Protein AF-A0A3D2UYL8-F1 (afdb_monomer)

Secondary structure (DSSP, 8-state):
--PPP------EEETTTTEEHHHHHHHHHHHT--SHHHHHHHH-TTSSS-TTHHHHHHHHHHHHHHHHHHHHHHHHHHHHHTTTTSSTTTTTS--

Sequence (95 aa):
MNLPPTIETDEVICQCYQVNESTIRSTIAAEKLNDIDSVTEACEAGGGCHSCHILIQLFIDQHQEKTTAMEDLVHDHAQKVKKKGILSRFFKKFH

Mean predicted aligned error: 11.76 Å

Structure (mmCIF, N/CA/C/O backbone):
data_AF-A0A3D2UYL8-F1
#
_entry.id   AF-A0A3D2UYL8-F1
#
loop_
_atom_site.group_PDB
_atom_site.id
_atom_site.type_symbol
_atom_site.label_atom_id
_atom_site.label_alt_id
_atom_site.label_comp_id
_atom_site.label_asym_id
_atom_site.label_entity_id
_atom_site.label_seq_id
_atom_site.pdbx_PDB_ins_code
_atom_site.Cartn_x
_atom_site.Cartn_y
_atom_site.Cartn_z
_atom_site.occupancy
_atom_site.B_iso_or_equiv
_atom_site.auth_seq_id
_atom_site.auth_comp_id
_atom_site.auth_asym_id
_atom_site.auth_atom_id
_atom_site.pdbx_PDB_model_num
ATOM 1 N N . MET A 1 1 ? -0.940 -33.987 13.567 1.00 53.59 1 MET A N 1
ATOM 2 C CA . MET A 1 1 ? 0.056 -33.354 12.678 1.00 53.59 1 MET A CA 1
ATOM 3 C C . MET A 1 1 ? 0.585 -32.142 13.415 1.00 53.59 1 MET A C 1
ATOM 5 O O . MET A 1 1 ? -0.233 -31.393 13.929 1.00 53.59 1 MET A O 1
ATOM 9 N N . ASN A 1 2 ? 1.902 -32.011 13.564 1.00 64.31 2 ASN A N 1
ATOM 10 C CA . ASN A 1 2 ? 2.500 -30.850 14.221 1.00 64.31 2 ASN A CA 1
ATOM 11 C C . ASN A 1 2 ? 2.695 -29.775 13.145 1.00 64.31 2 ASN A C 1
ATOM 13 O O . ASN A 1 2 ? 3.433 -30.011 12.190 1.00 64.31 2 ASN A O 1
ATOM 17 N N . LEU A 1 3 ? 1.964 -28.665 13.245 1.00 68.75 3 LEU A N 1
ATOM 18 C CA . LEU A 1 3 ? 2.103 -27.531 12.334 1.00 68.75 3 LEU A CA 1
ATOM 19 C C . LEU A 1 3 ? 3.409 -26.799 12.699 1.00 68.75 3 LEU A C 1
ATOM 21 O O . LEU A 1 3 ? 3.598 -26.501 13.881 1.00 68.75 3 LEU A O 1
ATOM 25 N N . PRO A 1 4 ? 4.332 -26.551 11.751 1.00 76.44 4 PRO A N 1
ATOM 26 C CA . PRO A 1 4 ? 5.532 -25.779 12.043 1.00 76.44 4 PRO A CA 1
ATOM 27 C C . PRO A 1 4 ? 5.155 -24.360 12.501 1.00 76.44 4 PRO A C 1
ATOM 29 O O . PRO A 1 4 ? 4.122 -23.839 12.073 1.00 76.44 4 PRO A O 1
ATOM 32 N N . PRO A 1 5 ? 5.967 -23.731 13.370 1.00 69.75 5 PRO A N 1
ATOM 33 C CA . PRO A 1 5 ? 5.727 -22.358 13.792 1.00 69.75 5 PRO A CA 1
ATOM 34 C C . PRO A 1 5 ? 5.726 -21.439 12.565 1.00 69.75 5 PRO A C 1
ATOM 36 O O . PRO A 1 5 ? 6.662 -21.463 11.765 1.00 69.75 5 PRO A O 1
ATOM 39 N N . THR A 1 6 ? 4.666 -20.646 12.408 1.00 64.56 6 THR A N 1
ATOM 40 C CA . THR A 1 6 ? 4.570 -19.616 11.372 1.00 64.56 6 THR A CA 1
ATOM 41 C C . THR A 1 6 ? 5.543 -18.499 11.727 1.00 64.56 6 THR A C 1
ATOM 43 O O . THR A 1 6 ? 5.296 -17.724 12.648 1.00 64.56 6 THR A O 1
ATOM 46 N N . ILE A 1 7 ? 6.684 -18.447 11.042 1.00 71.00 7 ILE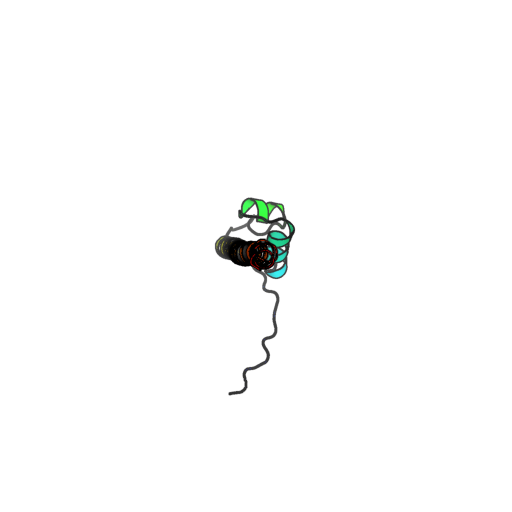 A N 1
ATOM 47 C CA . ILE A 1 7 ? 7.553 -17.272 11.091 1.00 71.00 7 ILE A CA 1
ATOM 48 C C . ILE A 1 7 ? 6.813 -16.178 10.321 1.00 71.00 7 ILE A C 1
ATOM 50 O O . ILE A 1 7 ? 6.649 -16.291 9.109 1.00 71.00 7 ILE A O 1
ATOM 54 N N . GLU A 1 8 ? 6.319 -15.160 11.026 1.00 69.50 8 GLU A N 1
ATOM 55 C CA . GLU A 1 8 ? 5.738 -13.967 10.407 1.00 69.50 8 GLU A CA 1
ATOM 56 C C . GLU A 1 8 ? 6.875 -13.159 9.769 1.00 69.50 8 GLU A C 1
ATOM 58 O O . GLU A 1 8 ? 7.557 -12.371 10.422 1.00 69.50 8 GLU A O 1
ATOM 63 N N . THR A 1 9 ? 7.156 -13.431 8.497 1.00 79.00 9 THR A N 1
ATOM 64 C CA . THR A 1 9 ? 8.079 -12.633 7.689 1.00 79.00 9 THR A CA 1
ATOM 65 C C . THR A 1 9 ? 7.328 -11.436 7.120 1.00 79.00 9 THR A C 1
ATOM 67 O O . THR A 1 9 ? 6.317 -11.627 6.451 1.00 79.00 9 THR A O 1
ATOM 70 N N . ASP A 1 10 ? 7.823 -10.222 7.364 1.00 93.69 10 ASP A N 1
ATOM 71 C CA . ASP A 1 10 ? 7.273 -9.000 6.769 1.00 93.69 10 ASP A CA 1
ATOM 72 C C . ASP A 1 10 ? 7.618 -8.949 5.272 1.00 93.69 10 ASP A C 1
ATOM 74 O O . ASP A 1 10 ? 8.784 -8.800 4.896 1.00 93.69 10 ASP A O 1
ATOM 78 N N . GLU A 1 11 ? 6.616 -9.168 4.422 1.00 95.88 11 GLU A N 1
ATOM 79 C CA . GLU A 1 11 ? 6.784 -9.331 2.978 1.00 95.88 11 GLU A CA 1
ATOM 80 C C . GLU A 1 11 ? 6.916 -7.980 2.261 1.00 95.88 11 GLU A C 1
ATOM 82 O O . GLU A 1 11 ? 6.188 -7.029 2.551 1.00 95.88 11 GLU A O 1
ATOM 87 N N . VAL A 1 12 ? 7.821 -7.905 1.278 1.00 98.06 12 VAL A N 1
ATOM 88 C CA . VAL A 1 12 ? 7.936 -6.752 0.372 1.00 98.06 12 VAL A CA 1
ATOM 89 C C . VAL A 1 12 ? 6.781 -6.785 -0.626 1.00 98.06 12 VAL A C 1
ATOM 91 O O . VAL A 1 12 ? 6.754 -7.620 -1.532 1.00 98.06 12 VAL A O 1
ATOM 94 N N . ILE A 1 13 ? 5.859 -5.833 -0.505 1.00 98.44 13 ILE A N 1
ATOM 95 C CA . ILE A 1 13 ? 4.682 -5.725 -1.373 1.00 98.44 13 ILE A CA 1
ATOM 96 C C . ILE A 1 13 ? 4.981 -4.861 -2.599 1.00 98.44 13 ILE A C 1
ATOM 98 O O . ILE A 1 13 ? 4.617 -5.218 -3.720 1.00 98.44 13 ILE A O 1
ATOM 102 N N . CYS A 1 14 ? 5.672 -3.731 -2.423 1.00 98.69 14 CYS A N 1
ATOM 103 C CA . CYS A 1 14 ? 6.079 -2.876 -3.536 1.00 98.69 14 CYS A CA 1
ATOM 104 C C . CYS A 1 14 ? 7.549 -3.113 -3.890 1.00 98.69 14 CYS A C 1
ATOM 106 O O . CYS A 1 14 ? 8.435 -2.519 -3.286 1.00 98.69 14 CYS A O 1
ATOM 108 N N . GLN A 1 15 ? 7.807 -3.928 -4.914 1.00 98.50 15 GLN A N 1
ATOM 109 C CA . GLN A 1 15 ? 9.173 -4.257 -5.356 1.00 98.50 15 GLN A CA 1
ATOM 110 C C . GLN A 1 15 ? 9.917 -3.084 -6.026 1.00 98.50 15 GLN A C 1
ATOM 112 O O . GLN A 1 15 ? 11.131 -3.126 -6.190 1.00 98.50 15 GLN A O 1
ATOM 117 N N . CYS A 1 16 ? 9.210 -2.033 -6.458 1.00 98.75 16 CYS A N 1
ATOM 118 C CA . CYS A 1 16 ? 9.853 -0.852 -7.047 1.00 98.75 16 CYS A CA 1
ATOM 119 C C . CYS A 1 16 ? 10.558 0.005 -5.990 1.00 98.75 16 CYS A C 1
ATOM 121 O O . CYS A 1 16 ? 11.675 0.458 -6.219 1.00 98.75 16 CYS A O 1
ATOM 123 N N . TYR A 1 17 ? 9.896 0.209 -4.849 1.00 98.50 17 TYR A N 1
ATOM 124 C CA . TYR A 1 17 ? 10.344 1.098 -3.772 1.00 98.50 17 TYR A CA 1
ATOM 125 C C . TYR A 1 17 ? 10.719 0.337 -2.495 1.00 98.50 17 TYR A C 1
ATOM 127 O O . TYR A 1 17 ? 11.030 0.946 -1.480 1.00 98.50 17 TYR A O 1
ATOM 135 N N . GLN A 1 18 ? 10.713 -0.999 -2.543 1.00 98.44 18 GLN A N 1
ATOM 136 C CA . GLN A 1 18 ? 11.039 -1.885 -1.424 1.00 98.44 18 GLN A CA 1
ATOM 137 C C . GLN A 1 18 ? 10.206 -1.605 -0.165 1.00 98.44 18 GLN A C 1
ATOM 139 O O . GLN A 1 18 ? 10.734 -1.557 0.944 1.00 98.44 18 GLN A O 1
ATOM 144 N N . VAL A 1 19 ? 8.892 -1.436 -0.347 1.00 98.69 19 VAL A N 1
ATOM 145 C CA . VAL A 1 19 ? 7.952 -1.159 0.751 1.00 98.69 19 VAL A CA 1
ATOM 146 C C . VAL A 1 19 ? 7.259 -2.443 1.197 1.00 98.69 19 VAL A C 1
ATOM 148 O O . VAL A 1 19 ? 6.669 -3.161 0.379 1.00 98.69 19 VAL A O 1
ATOM 151 N N . ASN A 1 20 ? 7.309 -2.707 2.501 1.00 98.50 20 ASN A N 1
ATOM 152 C CA . ASN A 1 20 ? 6.743 -3.900 3.120 1.00 98.50 20 ASN A CA 1
ATOM 153 C C . ASN A 1 20 ? 5.250 -3.766 3.448 1.00 98.50 20 ASN A C 1
ATOM 155 O O . ASN A 1 20 ? 4.717 -2.661 3.584 1.00 98.50 20 ASN A O 1
ATOM 159 N N . GLU A 1 21 ? 4.583 -4.905 3.646 1.00 98.25 21 GLU A N 1
ATOM 160 C CA . GLU A 1 21 ? 3.183 -4.976 4.075 1.00 98.25 21 GLU A CA 1
ATOM 161 C C . GLU A 1 21 ? 2.944 -4.211 5.381 1.00 98.25 21 GLU A C 1
ATOM 163 O O . GLU A 1 21 ? 1.992 -3.427 5.467 1.00 98.25 21 GLU A O 1
ATOM 168 N N . SER A 1 22 ? 3.811 -4.400 6.384 1.00 97.81 22 SER A N 1
ATOM 169 C CA . SER A 1 22 ? 3.669 -3.743 7.687 1.00 97.81 22 SER A CA 1
ATOM 170 C C . SER A 1 22 ? 3.654 -2.217 7.568 1.00 97.81 22 SER A C 1
ATOM 172 O O . SER A 1 22 ? 2.830 -1.560 8.210 1.00 97.81 22 SER A O 1
ATOM 174 N N . THR A 1 23 ? 4.503 -1.654 6.705 1.00 98.50 23 THR A N 1
ATOM 175 C CA . THR A 1 23 ? 4.572 -0.216 6.429 1.00 98.50 23 THR A CA 1
ATOM 176 C C . THR A 1 23 ? 3.281 0.273 5.790 1.00 98.50 23 THR A C 1
ATOM 178 O O . THR A 1 23 ? 2.640 1.157 6.350 1.00 98.50 23 THR A O 1
ATOM 181 N N . ILE A 1 24 ? 2.840 -0.350 4.690 1.00 98.62 24 ILE A N 1
ATOM 182 C CA . ILE A 1 24 ? 1.629 0.072 3.964 1.00 98.62 24 ILE A CA 1
ATOM 183 C C . ILE A 1 24 ? 0.411 0.048 4.893 1.00 98.62 24 ILE A C 1
ATOM 185 O O . ILE A 1 24 ? -0.336 1.022 4.982 1.00 98.62 24 ILE A O 1
ATOM 189 N N . ARG A 1 25 ? 0.223 -1.046 5.642 1.00 98.38 25 ARG A N 1
ATOM 190 C CA . ARG A 1 25 ? -0.903 -1.181 6.579 1.00 98.38 25 ARG A CA 1
ATOM 191 C C . ARG A 1 25 ? -0.848 -0.166 7.714 1.00 98.38 25 ARG A C 1
ATOM 193 O O . ARG A 1 25 ? -1.889 0.369 8.095 1.00 98.38 25 ARG A O 1
ATOM 200 N N . SER A 1 26 ? 0.341 0.077 8.266 1.00 98.19 26 SER A N 1
ATOM 201 C CA . SER A 1 26 ? 0.521 1.041 9.355 1.00 98.19 26 SER A CA 1
ATOM 202 C C . SER A 1 26 ? 0.222 2.461 8.886 1.00 98.19 26 SER A C 1
ATOM 204 O O . SER A 1 26 ? -0.482 3.182 9.585 1.00 98.19 26 SER A O 1
ATOM 206 N N . THR A 1 27 ? 0.677 2.835 7.689 1.00 98.44 27 THR A N 1
ATOM 207 C CA . THR A 1 27 ? 0.411 4.142 7.076 1.00 98.44 27 THR A CA 1
ATOM 208 C C . THR A 1 27 ? -1.079 4.338 6.791 1.00 98.44 27 THR A C 1
ATOM 210 O O . THR A 1 27 ? -1.653 5.337 7.225 1.00 98.44 27 THR A O 1
ATOM 213 N N . ILE A 1 28 ? -1.745 3.346 6.177 1.00 98.56 28 ILE A N 1
ATOM 214 C CA . ILE A 1 28 ? -3.204 3.369 5.962 1.00 98.56 28 ILE A CA 1
ATOM 215 C C . ILE A 1 28 ? -3.940 3.622 7.283 1.00 98.56 28 ILE A C 1
ATOM 217 O O . ILE A 1 28 ? -4.813 4.483 7.343 1.00 98.56 28 ILE A O 1
ATOM 221 N N . ALA A 1 29 ? -3.578 2.901 8.349 1.00 97.94 29 ALA A N 1
ATOM 222 C CA . ALA A 1 29 ? -4.261 3.009 9.634 1.00 97.94 29 ALA A CA 1
ATOM 223 C C . ALA A 1 29 ? -3.955 4.309 10.395 1.00 97.94 29 ALA A C 1
ATOM 225 O O . ALA A 1 29 ? -4.847 4.861 11.040 1.00 97.94 29 ALA A O 1
ATOM 226 N N . ALA A 1 30 ? -2.710 4.788 10.345 1.00 97.94 30 ALA A N 1
ATOM 227 C CA . ALA A 1 30 ? -2.281 5.994 11.048 1.00 97.94 30 ALA A CA 1
ATOM 228 C C . ALA A 1 30 ? -2.947 7.254 10.479 1.00 97.94 30 ALA A C 1
ATOM 230 O O . ALA A 1 30 ? -3.351 8.135 11.239 1.00 97.94 30 ALA A O 1
ATOM 231 N N . GLU A 1 31 ? -3.102 7.310 9.157 1.00 97.62 31 GLU A N 1
ATOM 232 C CA . GLU A 1 31 ? -3.600 8.491 8.447 1.00 97.62 31 GLU A CA 1
ATOM 233 C C . GLU A 1 31 ? -5.031 8.326 7.916 1.00 97.62 31 GLU A C 1
ATOM 235 O O . GLU A 1 31 ? -5.619 9.284 7.419 1.00 97.62 31 GLU A O 1
ATOM 240 N N . LYS A 1 32 ? -5.632 7.141 8.094 1.00 97.12 32 LYS A N 1
ATOM 241 C CA . LYS A 1 32 ? -6.980 6.779 7.618 1.00 97.12 32 LYS A CA 1
ATOM 242 C C . LYS A 1 32 ? -7.125 6.925 6.103 1.00 97.12 32 LYS A C 1
ATOM 244 O O . LYS A 1 32 ? -8.130 7.443 5.610 1.00 97.12 32 LYS A O 1
ATOM 249 N N . LEU A 1 33 ? -6.109 6.474 5.375 1.00 98.19 33 LEU A N 1
ATOM 250 C CA . LEU A 1 33 ? -6.063 6.576 3.919 1.00 98.19 33 LEU A CA 1
ATOM 251 C C . LEU A 1 33 ? -7.123 5.669 3.287 1.00 98.19 33 LEU A C 1
ATOM 253 O O . LEU A 1 33 ? -7.361 4.552 3.754 1.00 98.19 33 LEU A O 1
ATOM 257 N N . ASN A 1 34 ? -7.769 6.154 2.229 1.00 97.62 34 ASN A N 1
ATOM 258 C CA . ASN A 1 34 ? -8.895 5.476 1.586 1.00 97.62 34 ASN A CA 1
ATOM 259 C C . ASN A 1 34 ? -8.746 5.319 0.065 1.00 97.62 34 ASN A C 1
ATOM 261 O O . ASN A 1 34 ? -9.673 4.832 -0.581 1.00 97.62 34 ASN A O 1
ATOM 265 N N . ASP A 1 35 ? -7.591 5.680 -0.490 1.00 98.50 35 ASP A N 1
ATOM 266 C CA . ASP A 1 35 ? -7.268 5.562 -1.907 1.00 98.50 35 ASP A CA 1
ATOM 267 C C . ASP A 1 35 ? -5.760 5.315 -2.116 1.00 98.50 35 ASP A C 1
ATOM 269 O O . ASP A 1 35 ? -4.940 5.551 -1.224 1.00 98.50 35 ASP A O 1
ATOM 273 N N . ILE A 1 36 ? -5.400 4.795 -3.292 1.00 98.50 36 ILE A N 1
ATOM 274 C CA . ILE A 1 36 ? -4.025 4.387 -3.624 1.00 98.50 36 ILE A CA 1
ATOM 275 C C . ILE A 1 36 ? -3.096 5.592 -3.814 1.00 98.50 36 ILE A C 1
ATOM 277 O O . ILE A 1 36 ? -1.911 5.491 -3.486 1.00 98.50 36 ILE A O 1
ATOM 281 N N . ASP A 1 37 ? -3.603 6.720 -4.314 1.00 98.69 37 ASP A N 1
ATOM 282 C CA . ASP A 1 37 ? -2.784 7.913 -4.548 1.00 98.69 37 ASP A CA 1
ATOM 283 C C . ASP A 1 37 ? -2.310 8.481 -3.206 1.00 98.69 37 ASP A C 1
ATOM 285 O O . ASP A 1 37 ? -1.123 8.751 -3.031 1.00 98.69 37 ASP A O 1
ATOM 289 N N . SER A 1 38 ? -3.198 8.539 -2.212 1.00 98.69 38 SER A N 1
ATOM 290 C CA . SER A 1 38 ? -2.858 8.917 -0.840 1.00 98.69 38 SER A CA 1
ATOM 291 C C . SER A 1 38 ? -1.855 7.950 -0.196 1.00 98.69 38 SER A C 1
ATOM 293 O O . SER A 1 38 ? -0.931 8.386 0.488 1.00 98.69 38 SER A O 1
ATOM 295 N N . VAL A 1 39 ? -1.982 6.634 -0.427 1.00 98.75 39 VAL A N 1
ATOM 296 C CA . VAL A 1 39 ? -0.982 5.647 0.040 1.00 98.75 39 VAL A CA 1
ATOM 297 C C . VAL A 1 39 ? 0.376 5.874 -0.627 1.00 98.75 39 VAL A C 1
ATOM 299 O O . VAL A 1 39 ? 1.411 5.786 0.038 1.00 98.75 39 VAL A O 1
ATOM 302 N N . THR A 1 40 ? 0.371 6.189 -1.922 1.00 98.69 40 THR A N 1
ATOM 303 C CA . THR A 1 40 ? 1.584 6.471 -2.694 1.00 98.69 40 THR A CA 1
ATOM 304 C C . THR A 1 40 ? 2.273 7.732 -2.181 1.00 98.69 40 THR A C 1
ATOM 306 O O . THR A 1 40 ? 3.480 7.709 -1.971 1.00 98.69 40 THR A O 1
ATOM 309 N N . GLU A 1 41 ? 1.532 8.806 -1.910 1.00 98.6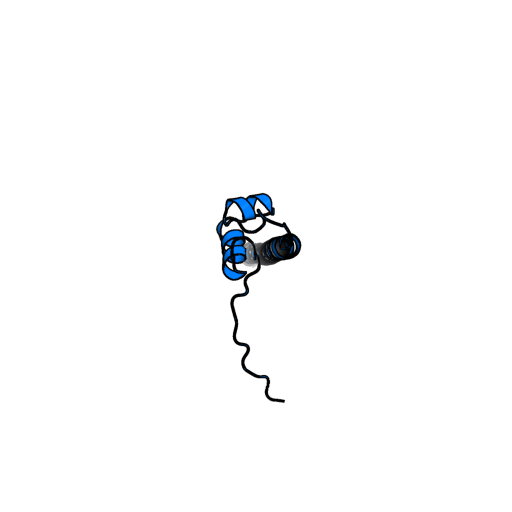9 41 GLU A N 1
ATOM 310 C CA . GLU A 1 41 ? 2.094 10.037 -1.339 1.00 98.69 41 GLU A CA 1
ATOM 31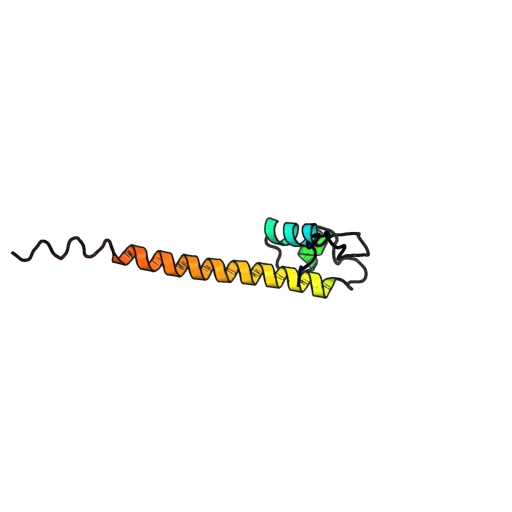1 C C . GLU A 1 41 ? 2.702 9.792 0.052 1.00 98.69 41 GLU A C 1
ATOM 313 O O . GLU A 1 41 ? 3.761 10.323 0.379 1.00 98.69 41 GLU A O 1
ATOM 318 N N . ALA A 1 42 ? 2.066 8.947 0.866 1.00 98.56 42 ALA A N 1
ATOM 319 C CA . ALA A 1 42 ? 2.488 8.725 2.244 1.00 98.56 42 ALA A CA 1
ATOM 320 C C . ALA A 1 42 ? 3.684 7.764 2.395 1.00 98.56 42 ALA A C 1
ATOM 322 O O . ALA A 1 42 ? 4.442 7.875 3.360 1.00 98.56 42 ALA A O 1
ATOM 323 N N . CYS A 1 43 ? 3.862 6.790 1.492 1.00 98.44 43 CYS A N 1
ATOM 324 C CA . CYS A 1 43 ? 4.930 5.786 1.626 1.00 98.44 43 CYS A CA 1
ATOM 325 C C . CYS A 1 43 ? 5.562 5.299 0.314 1.00 98.44 43 CYS A C 1
ATOM 327 O O . CYS A 1 43 ? 6.234 4.270 0.318 1.00 98.44 43 CYS A O 1
ATOM 329 N N . GLU A 1 44 ? 5.339 5.991 -0.804 1.00 98.62 44 GLU A N 1
ATOM 330 C CA . GLU A 1 44 ? 5.832 5.686 -2.164 1.00 98.62 44 GLU A CA 1
ATOM 331 C C . GLU A 1 44 ? 5.301 4.377 -2.788 1.00 98.62 44 GLU A C 1
ATOM 333 O O . GLU A 1 44 ? 5.387 4.167 -4.005 1.00 98.62 44 GLU A O 1
ATOM 338 N N . ALA A 1 45 ? 4.703 3.486 -1.990 1.00 98.75 45 ALA A N 1
ATOM 339 C CA . ALA A 1 45 ? 4.137 2.234 -2.466 1.00 98.75 45 ALA A CA 1
ATOM 340 C C . ALA A 1 45 ? 3.023 2.490 -3.484 1.00 98.75 45 ALA A C 1
ATOM 342 O O . ALA A 1 45 ? 2.004 3.092 -3.170 1.00 98.75 45 ALA A O 1
ATOM 343 N N . GLY A 1 46 ? 3.201 1.959 -4.694 1.00 98.56 46 GLY A N 1
ATOM 344 C CA . GLY A 1 46 ? 2.246 2.139 -5.784 1.00 98.56 46 GLY A CA 1
ATOM 345 C C . GLY A 1 46 ? 2.660 3.172 -6.828 1.00 98.56 46 GLY A C 1
ATOM 346 O O . GLY A 1 46 ? 2.064 3.153 -7.895 1.00 98.56 46 GLY A O 1
ATOM 347 N N . GLY A 1 47 ? 3.721 3.962 -6.631 1.00 98.56 47 GLY A N 1
ATOM 348 C CA . GLY A 1 47 ? 4.146 4.986 -7.606 1.00 98.56 47 GLY A CA 1
ATOM 349 C C . GLY A 1 47 ? 4.909 4.475 -8.841 1.00 98.56 47 GLY A C 1
ATOM 350 O O . GLY A 1 47 ? 5.357 5.268 -9.664 1.00 98.56 47 GLY A O 1
ATOM 351 N N . GLY A 1 48 ? 5.130 3.157 -8.941 1.00 97.94 48 GLY A N 1
ATOM 352 C CA . GLY A 1 48 ? 6.071 2.539 -9.885 1.00 97.94 48 GLY A CA 1
ATOM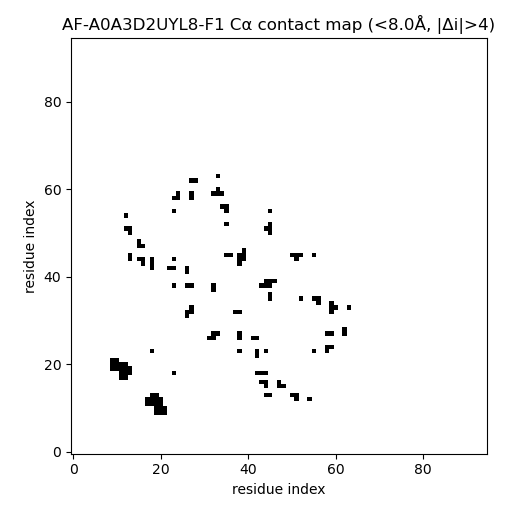 353 C C . GLY A 1 48 ? 5.380 1.796 -11.026 1.00 97.94 48 GLY A C 1
ATOM 354 O O . GLY A 1 48 ? 4.654 2.370 -11.822 1.00 97.94 48 GLY A O 1
ATOM 355 N N . CYS A 1 49 ? 5.591 0.480 -11.121 1.00 98.50 49 CYS A N 1
ATOM 356 C CA . CYS A 1 49 ? 4.966 -0.352 -12.161 1.00 98.50 49 CYS A CA 1
ATOM 357 C C . CYS A 1 49 ? 3.492 -0.714 -11.888 1.00 98.50 49 CYS A C 1
ATOM 359 O O . CYS A 1 49 ? 2.880 -1.422 -12.685 1.00 98.50 49 CYS A O 1
ATOM 361 N N . HIS A 1 50 ? 2.950 -0.275 -10.747 1.00 98.50 50 HIS A N 1
ATOM 362 C CA . HIS A 1 50 ? 1.568 -0.480 -10.290 1.00 98.50 50 HIS A CA 1
ATOM 363 C C . HIS A 1 50 ? 1.149 -1.947 -10.058 1.00 98.50 50 HIS A C 1
ATOM 365 O O . HIS A 1 50 ? -0.010 -2.218 -9.753 1.00 98.50 50 HIS A O 1
ATOM 371 N N . SER A 1 51 ? 2.071 -2.916 -10.112 1.00 98.44 51 SER A N 1
ATOM 372 C CA . SER A 1 51 ? 1.750 -4.337 -9.886 1.00 98.44 51 SER A CA 1
ATOM 373 C C . SER A 1 51 ? 1.219 -4.636 -8.477 1.00 98.44 51 SER A C 1
ATOM 375 O O . SER A 1 51 ? 0.478 -5.598 -8.291 1.00 98.44 51 SER A O 1
ATOM 377 N N . CYS A 1 52 ? 1.561 -3.802 -7.489 1.00 98.75 52 CYS A N 1
ATOM 378 C CA . CYS A 1 52 ? 1.102 -3.928 -6.107 1.00 98.75 52 CYS A CA 1
ATOM 379 C C . CYS A 1 52 ? -0.258 -3.267 -5.827 1.00 98.75 52 CYS A C 1
ATOM 381 O O . CYS A 1 52 ? -0.780 -3.435 -4.727 1.00 98.75 52 CYS A O 1
ATOM 383 N N . HIS A 1 53 ? -0.859 -2.544 -6.785 1.00 98.62 53 HIS A N 1
ATOM 384 C CA . HIS A 1 53 ? -2.103 -1.785 -6.561 1.00 98.62 53 HIS A CA 1
ATOM 385 C C . HIS A 1 53 ? -3.260 -2.656 -6.064 1.00 98.62 53 HIS A C 1
ATOM 387 O O . HIS A 1 53 ? -3.995 -2.236 -5.179 1.00 98.62 53 HIS A O 1
ATOM 393 N N . ILE A 1 54 ? -3.387 -3.892 -6.560 1.00 98.62 54 ILE 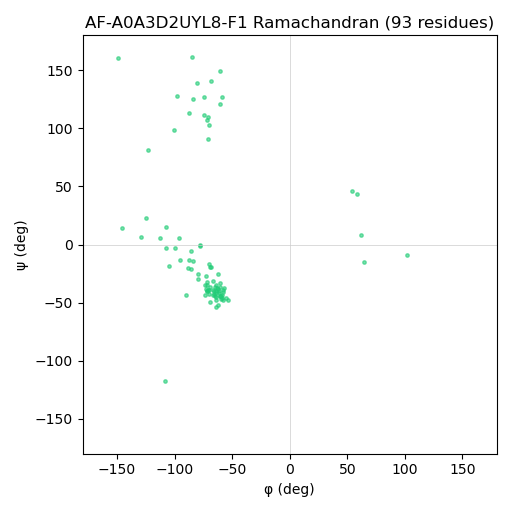A N 1
ATOM 394 C CA . ILE A 1 54 ? -4.431 -4.831 -6.109 1.00 98.62 54 ILE A CA 1
ATOM 395 C C . ILE A 1 54 ? -4.278 -5.158 -4.616 1.00 98.62 54 ILE A C 1
ATOM 397 O O . ILE A 1 54 ? -5.268 -5.204 -3.889 1.00 98.62 54 ILE A O 1
ATOM 401 N N . LEU A 1 55 ? -3.044 -5.364 -4.147 1.00 98.50 55 LEU A N 1
ATOM 402 C CA . LEU A 1 55 ? -2.773 -5.652 -2.737 1.00 98.50 55 LEU A CA 1
ATOM 403 C C . LEU A 1 55 ? -2.978 -4.410 -1.864 1.00 98.50 55 LEU A C 1
ATOM 405 O O . LEU A 1 55 ? -3.569 -4.515 -0.794 1.00 98.50 55 LEU A O 1
ATOM 409 N N . ILE A 1 56 ? -2.562 -3.234 -2.342 1.00 98.69 56 ILE A N 1
ATOM 410 C CA . ILE A 1 56 ? -2.810 -1.964 -1.646 1.00 98.69 56 ILE A CA 1
ATOM 411 C C . ILE A 1 56 ? -4.317 -1.731 -1.481 1.00 98.69 56 ILE A C 1
ATOM 413 O O . ILE A 1 56 ? -4.763 -1.448 -0.370 1.00 98.69 56 ILE A O 1
ATOM 417 N N . GLN A 1 57 ? -5.110 -1.920 -2.542 1.00 98.69 57 GLN A N 1
ATOM 418 C CA . GLN A 1 57 ? -6.566 -1.777 -2.474 1.00 98.69 57 GLN A CA 1
ATOM 419 C C . GLN A 1 57 ? -7.181 -2.750 -1.461 1.00 98.69 57 GLN A C 1
ATOM 421 O O . GLN A 1 57 ? -7.973 -2.337 -0.621 1.00 98.69 57 GLN A O 1
ATOM 426 N N . LEU A 1 58 ? -6.743 -4.014 -1.457 1.00 98.31 58 LEU A N 1
ATOM 427 C CA . LEU A 1 58 ? -7.189 -4.994 -0.466 1.00 98.31 58 LEU A CA 1
ATOM 428 C C . LEU A 1 58 ? -6.895 -4.538 0.974 1.00 98.31 58 LEU A C 1
ATOM 430 O O . LEU A 1 58 ? -7.710 -4.755 1.870 1.00 98.31 58 LEU A O 1
ATOM 434 N N . PHE A 1 59 ? -5.741 -3.918 1.227 1.00 98.38 59 PHE A N 1
ATOM 435 C CA . PHE A 1 59 ? -5.396 -3.424 2.563 1.00 98.38 59 PHE A CA 1
ATOM 436 C C . PHE A 1 59 ? -6.254 -2.229 2.987 1.00 98.38 59 PHE A C 1
ATOM 438 O O . PHE A 1 59 ? -6.625 -2.151 4.162 1.00 98.38 59 PHE A O 1
ATOM 445 N N . ILE A 1 60 ? -6.594 -1.343 2.047 1.00 98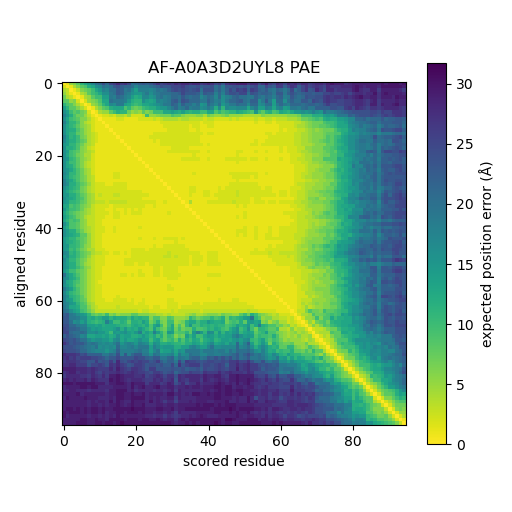.44 60 ILE A N 1
ATOM 446 C CA . ILE A 1 60 ? -7.529 -0.231 2.266 1.00 98.44 60 ILE A CA 1
ATOM 447 C C . ILE A 1 60 ? -8.915 -0.781 2.620 1.00 98.44 60 ILE A C 1
ATOM 449 O O . ILE A 1 60 ? -9.462 -0.431 3.668 1.00 98.44 60 ILE A O 1
ATOM 453 N N . ASP A 1 61 ? -9.445 -1.697 1.810 1.00 97.56 61 ASP A N 1
ATOM 454 C CA . ASP A 1 61 ? -10.775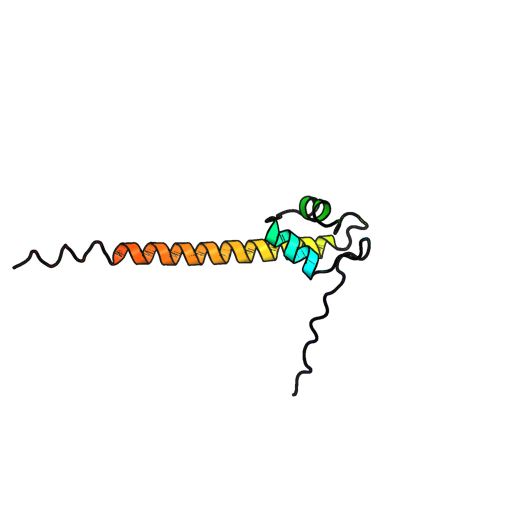 -2.284 2.007 1.00 97.56 61 ASP A CA 1
ATOM 455 C C . ASP A 1 61 ? -10.865 -2.987 3.373 1.00 97.56 61 ASP A C 1
ATOM 457 O O . ASP A 1 61 ? -11.772 -2.733 4.167 1.00 97.56 61 ASP A O 1
ATOM 461 N N . GLN A 1 62 ? -9.850 -3.786 3.723 1.00 96.19 62 GLN A N 1
ATOM 462 C CA . GLN A 1 62 ? -9.753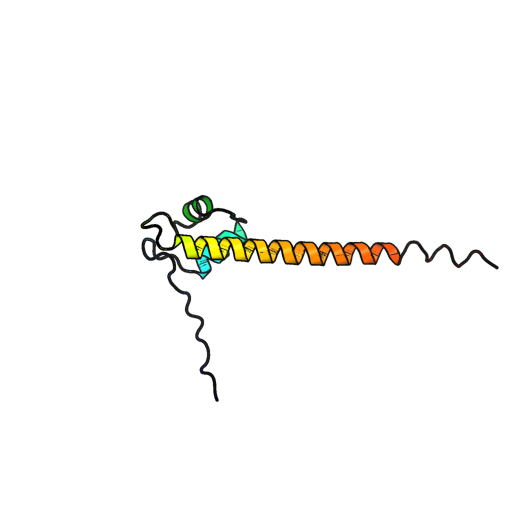 -4.445 5.031 1.00 96.19 62 GLN A CA 1
ATOM 463 C C . GLN A 1 62 ? -9.709 -3.455 6.203 1.00 96.19 62 GLN A C 1
ATOM 465 O O . GLN A 1 62 ? -10.178 -3.771 7.300 1.00 96.19 62 GLN A O 1
ATOM 470 N N . HIS A 1 63 ? -9.107 -2.278 6.022 1.00 95.75 63 HIS A N 1
ATOM 471 C CA . HIS A 1 63 ? -9.087 -1.245 7.055 1.00 95.75 63 HIS A CA 1
ATOM 472 C C . HIS A 1 63 ? -10.475 -0.607 7.240 1.00 95.75 63 HIS A C 1
ATOM 474 O O . HIS A 1 63 ? -10.910 -0.375 8.375 1.00 95.75 63 HIS A O 1
ATOM 480 N N . GLN A 1 64 ? -11.206 -0.392 6.147 1.00 92.81 64 GLN A N 1
ATOM 481 C CA . GLN A 1 64 ? -12.561 0.162 6.168 1.00 92.81 64 GLN A CA 1
ATOM 482 C C . GLN A 1 64 ? -13.587 -0.815 6.760 1.00 92.81 64 GLN A C 1
ATOM 484 O O . GLN A 1 64 ? -14.391 -0.420 7.609 1.00 92.81 64 GLN A O 1
ATOM 489 N N . GLU A 1 65 ? -13.526 -2.101 6.406 1.00 88.50 65 GLU A N 1
ATOM 490 C CA . GLU A 1 65 ? -14.379 -3.142 7.001 1.00 88.50 65 GLU A CA 1
ATOM 491 C C . GLU A 1 65 ? -14.188 -3.235 8.521 1.00 88.50 65 GLU A C 1
ATOM 493 O O . GLU A 1 65 ? -15.152 -3.301 9.283 1.00 88.50 65 GLU A O 1
ATOM 498 N N . LYS A 1 66 ? -12.937 -3.177 8.994 1.00 77.12 66 LYS A N 1
ATOM 499 C CA . LYS A 1 66 ? -12.641 -3.169 10.437 1.00 77.12 66 LYS A CA 1
ATOM 500 C C . LYS A 1 66 ? -13.216 -1.941 11.141 1.00 77.12 66 LYS A C 1
ATOM 502 O O . LYS A 1 66 ? -13.661 -2.049 12.283 1.00 77.12 66 LYS A O 1
ATOM 507 N N . THR A 1 67 ? -13.194 -0.789 10.476 1.00 78.19 67 THR A N 1
ATOM 508 C CA . THR A 1 67 ? -13.699 0.469 11.038 1.00 78.19 67 THR A CA 1
ATOM 509 C C . THR A 1 67 ? -15.222 0.431 11.167 1.00 78.19 67 THR A C 1
ATOM 511 O O . THR A 1 67 ? -15.748 0.657 12.255 1.00 78.19 67 THR A O 1
ATOM 514 N N . THR A 1 68 ? -15.919 0.035 10.102 1.00 74.81 68 THR A N 1
ATOM 515 C CA . THR A 1 68 ? -17.391 -0.043 10.064 1.00 74.81 68 THR A CA 1
ATOM 516 C C . THR A 1 68 ? -17.949 -1.072 11.051 1.00 74.81 68 THR A C 1
ATOM 518 O O . THR A 1 68 ? -18.838 -0.752 11.839 1.00 74.81 68 THR A O 1
ATOM 521 N N . ALA A 1 69 ? -17.359 -2.271 11.118 1.00 75.38 69 ALA A N 1
ATOM 522 C CA . ALA A 1 69 ? -17.792 -3.302 12.062 1.00 75.38 69 ALA A CA 1
ATOM 523 C C . ALA A 1 69 ? -17.659 -2.858 13.531 1.00 75.38 69 ALA A C 1
ATOM 525 O O . ALA A 1 69 ? -18.498 -3.191 14.370 1.00 75.38 69 ALA A O 1
ATOM 526 N N . MET A 1 70 ? -16.610 -2.101 13.869 1.00 67.56 70 MET A N 1
ATOM 527 C CA . MET A 1 70 ? -16.424 -1.593 15.228 1.00 67.56 70 MET A CA 1
ATOM 528 C C . MET A 1 70 ? -17.421 -0.478 15.562 1.00 67.56 70 MET A C 1
ATOM 530 O O . MET A 1 70 ? -17.957 -0.450 16.671 1.00 67.56 70 MET A O 1
ATOM 534 N N . GLU A 1 71 ? -17.698 0.420 14.617 1.00 70.00 71 GLU A N 1
ATOM 535 C CA . GLU A 1 71 ? -18.689 1.484 14.785 1.00 70.00 71 GLU A CA 1
ATOM 536 C C . GLU A 1 71 ? -20.091 0.920 15.047 1.00 70.00 71 GLU A C 1
ATOM 538 O O . GLU A 1 71 ? -20.753 1.363 15.992 1.00 70.00 71 GLU A O 1
ATOM 543 N N . ASP A 1 72 ? -20.509 -0.098 14.295 1.00 70.12 72 ASP A N 1
ATOM 544 C CA . ASP A 1 72 ? -21.807 -0.758 14.472 1.00 70.12 72 ASP A CA 1
ATOM 545 C C . ASP A 1 72 ? -21.944 -1.381 15.874 1.00 70.12 72 ASP A C 1
ATOM 547 O O . ASP A 1 72 ? -22.942 -1.176 16.575 1.00 70.12 72 ASP A O 1
ATOM 551 N N . LEU A 1 73 ? -20.895 -2.062 16.353 1.00 69.75 73 LEU A N 1
AT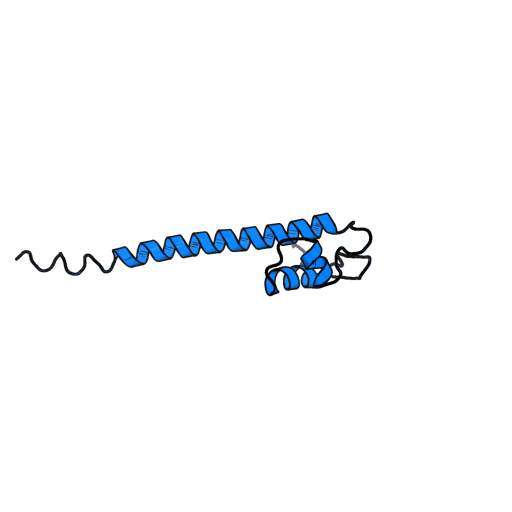OM 552 C CA . LEU A 1 73 ? -20.876 -2.669 17.690 1.00 69.75 73 LEU A CA 1
ATOM 553 C C . LEU A 1 73 ? -20.941 -1.627 18.821 1.00 69.75 73 LEU A C 1
ATOM 555 O O . LEU A 1 73 ? -21.570 -1.867 19.860 1.00 69.75 73 LEU A O 1
ATOM 559 N N . VAL A 1 74 ? -20.300 -0.467 18.644 1.00 68.69 74 VAL A N 1
ATOM 560 C CA . VAL A 1 74 ? -20.321 0.621 19.636 1.00 68.69 74 VAL A CA 1
ATOM 561 C C . VAL A 1 74 ? -21.707 1.274 19.707 1.00 68.69 74 VAL A C 1
ATOM 563 O O . VAL A 1 74 ? -22.194 1.568 20.808 1.00 68.69 74 VAL A O 1
ATOM 566 N N . HIS A 1 75 ? -22.380 1.460 18.569 1.00 61.62 75 HIS A N 1
ATOM 567 C CA . HIS A 1 75 ? -23.716 2.060 18.524 1.00 61.62 75 HIS A CA 1
ATOM 568 C C . HIS A 1 75 ? -24.779 1.181 19.197 1.00 61.62 75 HIS A C 1
ATOM 570 O O . HIS A 1 75 ? -25.594 1.694 19.978 1.00 61.62 75 HIS A O 1
ATOM 576 N N . ASP A 1 76 ? -24.722 -0.137 19.002 1.00 58.66 76 ASP A N 1
ATOM 577 C CA . ASP A 1 76 ? -25.654 -1.082 19.628 1.00 58.66 76 ASP A CA 1
ATOM 578 C C . ASP A 1 76 ? -25.533 -1.112 21.161 1.00 58.66 76 ASP A C 1
ATOM 580 O O . ASP A 1 76 ? -26.534 -1.213 21.889 1.00 58.66 76 ASP A O 1
ATOM 584 N N . HIS A 1 77 ? -24.319 -0.950 21.697 1.00 56.66 77 HIS A N 1
ATOM 585 C CA . HIS A 1 77 ? -24.112 -0.923 23.145 1.00 56.66 77 HIS A CA 1
ATOM 586 C C . HIS A 1 77 ? -24.593 0.389 23.788 1.00 56.66 77 HIS A C 1
ATOM 588 O O . HIS A 1 77 ? -25.157 0.374 24.889 1.00 56.66 77 HIS A O 1
ATOM 594 N N . ALA A 1 78 ? -24.451 1.526 23.098 1.00 53.44 78 ALA A N 1
ATOM 595 C CA . ALA A 1 78 ? -24.888 2.833 23.594 1.00 53.44 78 ALA A CA 1
ATOM 596 C C . ALA A 1 78 ? -26.422 2.953 23.724 1.00 53.44 78 ALA A C 1
ATOM 598 O O . ALA A 1 78 ? -26.929 3.624 24.633 1.00 53.44 78 ALA A O 1
ATOM 599 N N . GLN A 1 79 ? -27.189 2.265 22.871 1.00 51.75 79 GLN A N 1
ATOM 600 C CA . GLN A 1 79 ? -28.656 2.276 22.936 1.00 51.75 79 GLN A CA 1
ATOM 601 C C . GLN A 1 79 ? -29.219 1.473 24.123 1.00 51.75 79 GLN A C 1
ATOM 603 O O . GLN A 1 79 ? -30.287 1.805 24.652 1.00 51.75 79 GLN A O 1
ATOM 608 N N . LYS A 1 80 ? -28.499 0.453 24.610 1.00 48.41 80 LYS A N 1
ATOM 609 C CA . LYS A 1 80 ? -28.964 -0.411 25.712 1.00 48.41 80 LYS A CA 1
ATOM 610 C C . LYS A 1 80 ? -28.777 0.218 27.100 1.00 48.41 80 LYS A C 1
ATOM 612 O O . LYS A 1 80 ? -29.552 -0.077 28.012 1.00 48.41 80 LYS A O 1
ATOM 617 N N . VAL A 1 81 ? -27.824 1.143 27.262 1.00 54.62 81 VAL A N 1
ATOM 618 C CA . VAL A 1 81 ? -27.551 1.821 28.548 1.00 54.62 81 VAL A CA 1
ATOM 619 C C . VAL A 1 81 ? -28.650 2.831 28.917 1.00 54.62 81 VAL A C 1
ATOM 621 O O . VAL A 1 81 ? -29.035 2.926 30.085 1.00 54.62 81 VAL A O 1
ATOM 624 N N . LYS A 1 82 ? -29.259 3.521 27.940 1.00 48.94 82 LYS A N 1
ATOM 625 C CA . LYS A 1 82 ? -30.300 4.541 28.203 1.00 48.94 82 LYS A CA 1
ATOM 626 C C . LYS A 1 82 ? -31.627 3.974 28.733 1.00 48.94 82 LYS A C 1
ATOM 628 O O . LYS A 1 82 ? -32.386 4.705 29.368 1.00 48.94 82 LYS A O 1
ATOM 633 N N . LYS A 1 83 ? -31.911 2.677 28.549 1.00 49.94 83 LYS A N 1
ATOM 634 C CA . LYS A 1 83 ? -33.165 2.054 29.026 1.00 49.94 83 LYS A CA 1
ATOM 635 C C . LYS A 1 83 ? -33.139 1.612 30.493 1.00 49.94 83 LYS A C 1
ATOM 637 O O . LYS A 1 83 ? -34.203 1.379 31.059 1.00 49.94 83 LYS A O 1
ATOM 642 N N . LYS A 1 84 ? -31.969 1.539 31.141 1.00 49.31 84 LYS A N 1
ATOM 643 C CA . LYS A 1 84 ? -31.869 1.057 32.535 1.00 49.31 84 LYS A CA 1
ATOM 644 C C . LYS A 1 84 ? -32.063 2.149 33.602 1.00 49.31 84 LYS A C 1
ATOM 646 O O . LYS A 1 84 ? -32.285 1.815 34.760 1.00 49.31 84 LYS A O 1
ATOM 651 N N . GLY A 1 85 ? -32.024 3.433 33.227 1.00 53.78 85 GLY A N 1
ATOM 652 C CA . GLY A 1 85 ? -32.110 4.564 34.169 1.00 53.78 85 GLY A CA 1
ATOM 653 C C . GLY A 1 85 ? -33.442 5.325 34.208 1.00 53.78 85 GLY A C 1
ATOM 654 O O . GLY A 1 85 ? -33.709 6.016 35.184 1.00 53.78 85 GLY A O 1
ATOM 655 N N . ILE A 1 86 ? -34.296 5.206 33.185 1.00 55.91 86 ILE A N 1
ATOM 656 C CA . ILE A 1 86 ? -35.530 6.016 33.080 1.00 55.91 86 ILE A CA 1
ATOM 657 C C . ILE A 1 86 ? -36.717 5.393 33.837 1.00 55.91 86 ILE A C 1
ATOM 659 O O . ILE A 1 86 ? -37.631 6.104 34.244 1.00 55.91 86 ILE A O 1
ATOM 663 N N . LEU A 1 87 ? -36.688 4.086 34.114 1.00 55.50 87 LEU A N 1
ATOM 664 C CA . LEU A 1 87 ? -37.791 3.392 34.795 1.00 55.50 87 LEU A CA 1
ATOM 665 C C . LEU A 1 87 ? -37.573 3.157 36.298 1.00 55.50 87 LEU A C 1
ATOM 667 O O . LEU A 1 87 ? -38.500 2.716 36.974 1.00 55.50 87 LEU A O 1
ATOM 671 N N . SER A 1 88 ? -36.418 3.522 36.868 1.00 54.53 88 SER A N 1
ATOM 672 C CA . SER A 1 88 ? -36.189 3.379 38.319 1.00 54.53 88 SER A CA 1
ATOM 673 C C . SER A 1 88 ? -37.043 4.337 39.164 1.00 54.53 88 SER A C 1
ATOM 675 O O . SER A 1 88 ? -37.272 4.088 40.346 1.00 54.53 88 SER A O 1
ATOM 677 N N . ARG A 1 89 ? -37.567 5.415 38.559 1.00 55.28 89 ARG A N 1
ATOM 678 C CA . ARG A 1 89 ? -38.401 6.424 39.234 1.00 55.28 89 ARG A CA 1
ATOM 679 C C . ARG A 1 89 ? -39.906 6.187 39.103 1.00 55.28 89 ARG A C 1
ATOM 681 O O . ARG A 1 89 ? -40.667 6.811 39.835 1.00 55.28 89 ARG A O 1
ATOM 688 N N . PHE A 1 90 ? -40.338 5.295 38.207 1.00 56.38 90 PHE A N 1
ATOM 689 C CA . PHE A 1 90 ? -41.763 5.088 37.919 1.00 56.38 90 PHE A CA 1
ATOM 690 C C . PHE A 1 90 ? -42.424 4.036 38.830 1.00 56.38 90 PHE A C 1
ATOM 692 O O . PHE A 1 90 ? -43.631 4.078 39.036 1.00 56.38 90 PHE A O 1
ATOM 699 N N . PHE A 1 91 ? -41.644 3.147 39.460 1.00 56.34 91 PHE A N 1
ATOM 700 C CA . PHE A 1 91 ? -42.162 2.044 40.289 1.00 56.34 91 PHE A CA 1
ATOM 701 C C . PHE A 1 91 ? -42.227 2.315 41.807 1.00 56.34 91 PHE A C 1
ATOM 703 O O . PHE A 1 91 ? -42.589 1.421 42.562 1.00 56.34 91 PHE A O 1
ATOM 710 N N . LYS A 1 92 ? -41.929 3.537 42.285 1.00 52.72 92 LYS A N 1
ATOM 711 C CA . LYS A 1 92 ? -42.014 3.894 43.724 1.00 52.72 92 LYS A CA 1
ATOM 712 C C . LYS A 1 92 ? -43.188 4.822 44.083 1.00 52.72 92 LYS A C 1
ATOM 714 O O . LYS A 1 92 ? -43.185 5.409 45.159 1.00 52.72 92 LYS A O 1
ATOM 719 N N . LYS A 1 93 ? -44.179 4.985 43.194 1.00 47.97 93 LYS A N 1
ATOM 720 C CA . LYS A 1 93 ? -45.348 5.866 43.415 1.00 47.97 93 LYS A CA 1
ATOM 721 C C . LYS A 1 93 ? -46.713 5.170 43.271 1.00 47.97 93 LYS A C 1
ATOM 723 O O . LYS A 1 93 ? -47.714 5.837 43.058 1.00 47.97 93 LYS A O 1
ATOM 728 N N . PHE A 1 94 ? -46.761 3.850 43.425 1.00 48.66 94 PHE A N 1
ATOM 729 C CA . PHE A 1 94 ? -48.016 3.120 43.618 1.00 48.66 94 PHE A CA 1
ATOM 730 C C . PHE A 1 94 ? -47.919 2.335 44.928 1.00 48.66 94 PHE A C 1
ATOM 732 O O . PHE A 1 94 ? -47.531 1.170 44.945 1.00 48.66 94 PHE A O 1
ATOM 739 N N . HIS A 1 95 ? -48.173 3.055 46.018 1.00 50.44 95 HIS A N 1
ATOM 740 C CA . HIS A 1 95 ? -48.681 2.526 47.279 1.00 50.44 95 HIS A CA 1
ATOM 741 C C . HIS A 1 95 ? -50.137 2.984 47.394 1.00 50.44 95 HIS A C 1
ATOM 743 O O . HIS A 1 95 ? -50.440 4.055 46.814 1.00 50.44 95 HIS A O 1
#

pLDDT: mean 82.86, std 19.13, range [47.97, 98.75]

Solvent-accessible surface area (backbone atoms only — not comparable to full-atom values): 5916 Å² total; per-residue (Å²): 135,86,78,76,84,82,77,87,70,82,47,70,54,23,80,79,75,68,30,34,48,66,56,56,53,48,51,33,64,76,70,66,45,84,51,66,68,61,43,18,76,74,64,51,41,53,73,65,89,46,81,36,43,69,58,53,49,52,52,36,52,55,51,50,54,55,50,53,57,51,52,55,56,53,54,60,56,59,63,61,60,66,67,71,68,71,58,72,72,69,77,79,77,81,128

Nearest PDB structures (foldseek):
  6e6r-assembly1_A  TM=8.654E-01  e=3.181E-03  Pseudomonas aeruginosa
  4e6k-assembly1_G  TM=8.524E-01  e=3.389E-03  Pseudomonas aeruginosa PAO1
  6e6s-assembly2_B  TM=8.453E-01  e=9.950E-03  Pseudomonas aeruginosa

Foldseek 3Di:
DDDPDDPPDFDQLAPVQRDTPVRLLVQCQVVVDQADVSSCVRRVRCVPPNPSVVVSNVSNVVNVVVVVVVVVVVVVVVVVVVVPPPCPPVPPPDD

Radius of gyration: 22.99 Å; Cα contacts (8 Å, |Δi|>4): 76; chains: 1; bounding box: 60×43×59 Å